Protein AF-A0A7D9JXB4-F1 (afdb_monomer)

Radius of gyration: 13.38 Å; Cα contacts (8 Å, |Δi|>4): 60; chains: 1; bounding box: 37×17×30 Å

Foldseek 3Di:
DVVPDDFPDPQKDWDDDDPDIDIDGDDDQPDADCVLVRVVSVQVVCVVVVHHDDLVPDDDDDDDPDPDDRPHDDHDGD

Nearest PDB structures (foldseek):
  3ic3-assembly3_B  TM=4.753E-01  e=7.642E+00  Rhodopseudomonas palustris
  3ic3-assembly3_C  TM=4.682E-01  e=9.413E+00  Rhodopseudomonas palustris

Sequence (78 aa):
MINDLELASSSTDHWKYVDDVTISESLKKNEVSVLQSDLNTIERWTVNNNMKLNGKKCKEMIVSFVRSENGIPRLLID

Structure (mmCIF, N/CA/C/O backbone):
data_AF-A0A7D9JXB4-F1
#
_entry.id   AF-A0A7D9JXB4-F1
#
loop_
_atom_site.group_PDB
_atom_site.id
_atom_site.type_symbol
_atom_site.label_atom_id
_atom_site.label_alt_id
_atom_site.label_comp_id
_atom_site.label_asym_id
_atom_site.label_entity_id
_atom_site.label_se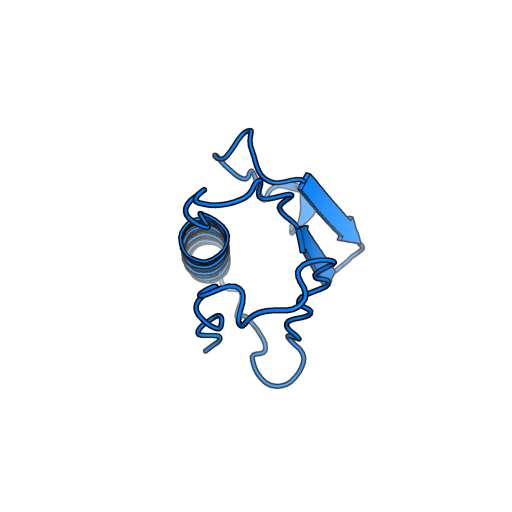q_id
_atom_site.pdbx_PDB_ins_code
_atom_site.Cartn_x
_atom_site.Cartn_y
_atom_site.Cartn_z
_atom_site.occupancy
_atom_site.B_iso_or_equiv
_atom_site.auth_seq_id
_atom_site.auth_comp_id
_atom_site.auth_asym_id
_atom_site.auth_atom_id
_atom_site.pdbx_PDB_model_num
ATOM 1 N N . MET A 1 1 ? 15.768 1.411 -7.915 1.00 71.75 1 MET A N 1
ATOM 2 C CA . MET A 1 1 ? 15.169 0.061 -7.725 1.00 71.75 1 MET A CA 1
ATOM 3 C C . MET A 1 1 ? 14.007 0.176 -6.748 1.00 71.75 1 MET A C 1
ATOM 5 O O . MET A 1 1 ? 13.955 1.179 -6.051 1.00 71.75 1 MET A O 1
ATOM 9 N N . ILE A 1 2 ? 13.093 -0.805 -6.650 1.00 80.75 2 ILE A N 1
ATOM 10 C CA . ILE A 1 2 ? 11.951 -0.733 -5.705 1.00 80.75 2 ILE A CA 1
ATOM 11 C C . ILE A 1 2 ? 12.389 -0.446 -4.260 1.00 80.75 2 ILE A C 1
ATOM 13 O O . ILE A 1 2 ? 11.658 0.164 -3.488 1.00 80.75 2 ILE A O 1
ATOM 17 N N . ASN A 1 3 ? 13.611 -0.856 -3.907 1.00 80.50 3 ASN A N 1
ATOM 18 C CA . ASN A 1 3 ? 14.208 -0.612 -2.600 1.00 80.50 3 ASN A CA 1
ATOM 19 C C . ASN A 1 3 ? 14.273 0.882 -2.247 1.00 80.50 3 ASN A C 1
ATOM 21 O O . ASN A 1 3 ? 14.102 1.205 -1.078 1.00 80.50 3 ASN A O 1
ATOM 25 N N . ASP A 1 4 ? 14.391 1.769 -3.240 1.00 84.94 4 ASP A N 1
ATOM 26 C CA . ASP A 1 4 ? 14.480 3.226 -3.062 1.00 84.94 4 ASP A CA 1
ATOM 27 C C . ASP A 1 4 ? 13.099 3.912 -2.937 1.00 84.94 4 ASP A C 1
ATOM 29 O O . ASP A 1 4 ? 13.013 5.137 -2.855 1.00 84.94 4 ASP A O 1
ATOM 33 N N . LEU A 1 5 ? 11.999 3.147 -2.974 1.00 85.25 5 LEU A N 1
ATOM 34 C CA . LEU A 1 5 ? 10.645 3.666 -2.773 1.00 85.25 5 LEU A CA 1
ATOM 35 C C . 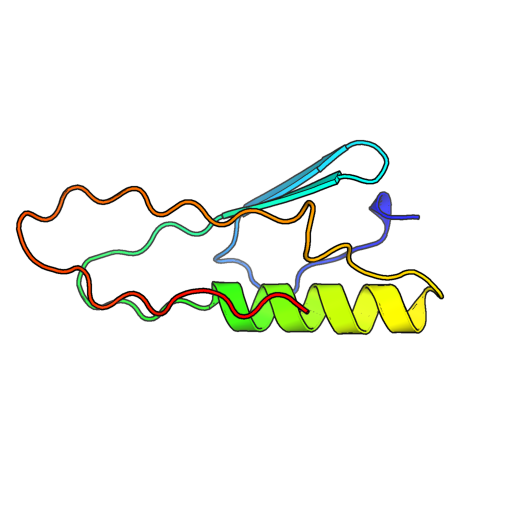LEU A 1 5 ? 10.430 4.020 -1.297 1.00 85.25 5 LEU A C 1
ATOM 37 O O . LEU A 1 5 ? 10.183 3.138 -0.483 1.00 85.25 5 LEU A O 1
ATOM 41 N N . GLU A 1 6 ? 10.470 5.295 -0.942 1.00 82.50 6 GLU A N 1
ATOM 42 C CA . GLU A 1 6 ? 10.124 5.750 0.408 1.00 82.50 6 GLU A CA 1
ATOM 43 C C . GLU A 1 6 ? 8.669 6.228 0.445 1.00 82.50 6 GLU A C 1
ATOM 45 O O . GLU A 1 6 ? 8.271 7.111 -0.321 1.00 82.50 6 GLU A O 1
ATOM 50 N N . LEU A 1 7 ? 7.864 5.635 1.328 1.00 78.00 7 LEU A N 1
ATOM 51 C CA . LEU A 1 7 ? 6.498 6.086 1.585 1.00 78.00 7 LEU A CA 1
ATOM 52 C C . LEU A 1 7 ? 6.516 7.149 2.681 1.00 78.00 7 LEU A C 1
ATOM 54 O O . LEU A 1 7 ? 7.101 6.957 3.741 1.00 78.00 7 LEU A O 1
ATOM 58 N N . ALA A 1 8 ? 5.862 8.280 2.419 1.00 64.94 8 ALA A N 1
ATOM 59 C CA . ALA A 1 8 ? 5.849 9.417 3.338 1.00 64.94 8 ALA A CA 1
ATOM 60 C C . ALA A 1 8 ? 4.944 9.203 4.567 1.00 64.94 8 ALA A C 1
ATOM 62 O O . ALA A 1 8 ? 5.061 9.933 5.551 1.00 64.94 8 ALA A O 1
ATOM 63 N N . SER A 1 9 ? 4.018 8.245 4.501 1.00 70.44 9 SER A N 1
ATOM 64 C CA . SER A 1 9 ? 2.999 8.033 5.524 1.00 70.44 9 SER A CA 1
ATOM 65 C C . SER A 1 9 ? 3.509 7.132 6.646 1.00 70.44 9 SER A C 1
ATOM 67 O O . SER A 1 9 ? 3.850 5.974 6.423 1.00 70.44 9 SER A O 1
ATOM 69 N N . SER A 1 10 ? 3.532 7.653 7.876 1.00 70.69 10 SER A N 1
ATOM 70 C CA . SER A 1 10 ? 3.889 6.887 9.078 1.00 70.69 10 SER A CA 1
ATOM 71 C C . SER A 1 10 ? 2.779 5.948 9.559 1.00 70.69 10 SER A C 1
ATOM 73 O O . SER A 1 10 ? 3.009 5.152 10.466 1.00 70.69 10 SER A O 1
ATOM 75 N N . SER A 1 11 ? 1.576 6.051 8.987 1.00 79.06 11 SER A N 1
ATOM 76 C CA . SER A 1 11 ? 0.410 5.235 9.347 1.00 79.06 11 SER A CA 1
ATOM 77 C C . SER A 1 11 ? 0.217 4.007 8.454 1.00 79.06 11 SER A C 1
ATOM 79 O O . SER A 1 11 ? -0.736 3.256 8.663 1.00 79.06 11 SER A O 1
ATOM 81 N N . THR A 1 12 ? 1.102 3.806 7.478 1.00 88.31 12 THR A N 1
ATOM 82 C CA . THR A 1 12 ? 1.014 2.727 6.494 1.00 88.31 12 THR A CA 1
ATOM 83 C C . THR A 1 12 ? 2.247 1.844 6.595 1.00 88.31 12 THR A C 1
ATOM 85 O O . THR A 1 12 ? 3.378 2.295 6.407 1.00 88.31 12 THR A O 1
ATOM 88 N N . ASP A 1 13 ? 2.023 0.564 6.860 1.00 91.31 13 ASP A N 1
ATOM 89 C CA . ASP A 1 13 ? 3.068 -0.446 6.800 1.00 91.31 13 ASP A CA 1
ATOM 90 C C . ASP A 1 13 ? 3.313 -0.847 5.345 1.00 91.31 13 ASP A C 1
ATOM 92 O O . ASP A 1 13 ? 2.391 -0.875 4.522 1.00 91.31 13 ASP A O 1
ATOM 96 N N . HIS A 1 14 ? 4.560 -1.175 5.016 1.00 92.06 14 HIS A N 1
ATOM 97 C CA . HIS A 1 14 ? 4.909 -1.621 3.677 1.00 92.06 14 HIS A CA 1
ATOM 98 C C . HIS A 1 14 ? 5.987 -2.700 3.677 1.00 92.06 14 HIS A C 1
ATOM 100 O O . HIS A 1 14 ? 6.896 -2.719 4.506 1.00 92.06 14 HIS A O 1
ATOM 106 N N . TRP A 1 15 ? 5.904 -3.579 2.684 1.00 92.25 15 TRP A N 1
ATOM 107 C CA . TRP A 1 15 ? 6.857 -4.653 2.442 1.00 92.25 15 TRP A CA 1
ATOM 108 C C . TRP A 1 15 ? 7.232 -4.664 0.968 1.00 92.25 15 TRP A C 1
ATOM 110 O O . TRP A 1 15 ? 6.373 -4.516 0.099 1.00 92.25 15 TRP A O 1
ATOM 120 N N . LYS A 1 16 ? 8.521 -4.850 0.692 1.00 90.88 16 LYS A N 1
ATOM 121 C CA . LYS A 1 16 ? 9.088 -4.865 -0.658 1.00 90.88 16 LYS A CA 1
ATOM 122 C C . LYS A 1 16 ? 9.745 -6.217 -0.904 1.00 90.88 16 LYS A C 1
ATOM 124 O O . LYS A 1 16 ? 10.476 -6.710 -0.043 1.00 90.88 16 LYS A O 1
ATOM 129 N N . TYR A 1 17 ? 9.524 -6.797 -2.077 1.00 90.81 17 TYR A N 1
ATOM 130 C CA . TYR A 1 17 ? 10.218 -7.998 -2.521 1.00 90.81 17 TYR A CA 1
ATOM 131 C C . TYR A 1 17 ? 10.400 -7.985 -4.041 1.00 90.81 17 TYR A C 1
ATOM 133 O O . TYR A 1 17 ? 9.447 -8.173 -4.787 1.00 90.81 17 TYR A O 1
ATOM 141 N N . VAL A 1 18 ? 11.643 -7.807 -4.499 1.00 89.50 18 VAL A N 1
ATOM 142 C CA . VAL A 1 18 ? 12.009 -7.741 -5.927 1.00 89.50 18 VAL A CA 1
ATOM 143 C C . VAL A 1 18 ? 11.237 -6.646 -6.675 1.00 89.50 18 VAL A C 1
ATOM 145 O O . VAL A 1 18 ? 11.664 -5.502 -6.614 1.00 89.50 18 VAL A O 1
ATOM 148 N N . ASP A 1 19 ? 10.127 -6.969 -7.339 1.00 89.00 19 ASP A N 1
ATOM 149 C CA . ASP A 1 19 ? 9.273 -6.011 -8.057 1.00 89.00 19 ASP A CA 1
ATOM 150 C C . ASP A 1 19 ? 7.910 -5.815 -7.369 1.00 89.00 19 ASP A C 1
ATOM 152 O O . ASP A 1 19 ? 7.143 -4.927 -7.742 1.00 89.00 19 ASP A O 1
ATOM 156 N N . ASP A 1 20 ? 7.604 -6.632 -6.358 1.00 90.81 20 ASP A N 1
ATOM 157 C CA . ASP A 1 20 ? 6.340 -6.600 -5.638 1.00 90.81 20 ASP A CA 1
ATOM 158 C C . ASP A 1 20 ? 6.437 -5.684 -4.412 1.00 90.81 20 ASP A C 1
ATOM 160 O O . ASP A 1 20 ? 7.390 -5.734 -3.627 1.00 90.81 20 ASP A O 1
ATOM 164 N N . VAL A 1 21 ? 5.402 -4.865 -4.219 1.00 91.69 21 VAL A N 1
ATOM 165 C CA . VAL A 1 21 ? 5.214 -4.038 -3.024 1.00 91.69 21 VAL A CA 1
ATOM 166 C C . VAL A 1 21 ? 3.829 -4.300 -2.466 1.00 91.69 21 VAL A C 1
ATOM 168 O O . VAL A 1 21 ? 2.837 -4.260 -3.191 1.00 91.69 21 VAL A O 1
ATOM 171 N N . THR A 1 22 ? 3.768 -4.555 -1.165 1.00 93.31 22 THR A N 1
ATOM 172 C CA . THR A 1 22 ? 2.518 -4.623 -0.408 1.00 93.31 22 THR A CA 1
ATOM 173 C C . THR A 1 22 ? 2.477 -3.443 0.546 1.00 93.31 22 THR A C 1
ATOM 175 O O . THR A 1 22 ? 3.447 -3.215 1.265 1.00 93.31 22 THR A O 1
ATOM 178 N N . ILE A 1 23 ? 1.364 -2.714 0.555 1.00 93.75 23 ILE A N 1
ATOM 179 C CA . ILE A 1 23 ? 1.072 -1.663 1.531 1.00 93.75 23 ILE A CA 1
ATOM 180 C C . ILE A 1 23 ? -0.172 -2.047 2.323 1.00 93.75 23 ILE A C 1
ATOM 182 O O . ILE A 1 23 ? -1.096 -2.651 1.773 1.00 93.75 23 ILE A O 1
ATOM 186 N N . SER A 1 24 ? -0.205 -1.707 3.606 1.00 93.62 24 SER A N 1
ATOM 187 C CA . SER A 1 24 ? -1.379 -1.921 4.446 1.00 93.62 24 SER A CA 1
ATOM 188 C C . SER A 1 24 ? -1.531 -0.823 5.481 1.00 93.62 24 SER A C 1
ATOM 190 O O . SER A 1 24 ? -0.545 -0.319 6.008 1.00 93.62 24 SER A O 1
ATOM 192 N N . GLU A 1 25 ? -2.770 -0.536 5.843 1.00 92.44 25 GLU A N 1
ATOM 193 C CA . GLU A 1 25 ? -3.105 0.339 6.961 1.00 92.44 25 GLU A CA 1
ATOM 194 C C . GLU A 1 25 ? -4.046 -0.393 7.926 1.00 92.44 25 GLU A C 1
ATOM 196 O O . GLU A 1 25 ? -4.806 -1.284 7.533 1.00 92.44 25 GLU A O 1
ATOM 201 N N . SER A 1 26 ? -4.005 -0.006 9.199 1.00 90.88 26 SER A N 1
ATOM 202 C CA . SER A 1 26 ? -4.957 -0.461 10.214 1.00 90.88 26 SER A CA 1
ATOM 203 C C . SER A 1 26 ? -5.815 0.711 10.662 1.00 90.88 26 SER A C 1
ATOM 205 O O . SER A 1 26 ? -5.337 1.593 11.367 1.00 90.88 26 SER A O 1
ATOM 207 N N . LEU A 1 27 ? -7.089 0.699 10.273 1.00 88.81 27 LEU A N 1
ATOM 208 C CA . LEU A 1 27 ? -8.037 1.761 10.604 1.00 88.81 27 LEU A CA 1
ATOM 209 C C . LEU A 1 27 ? -8.887 1.390 11.820 1.00 88.81 27 LEU A C 1
ATOM 211 O 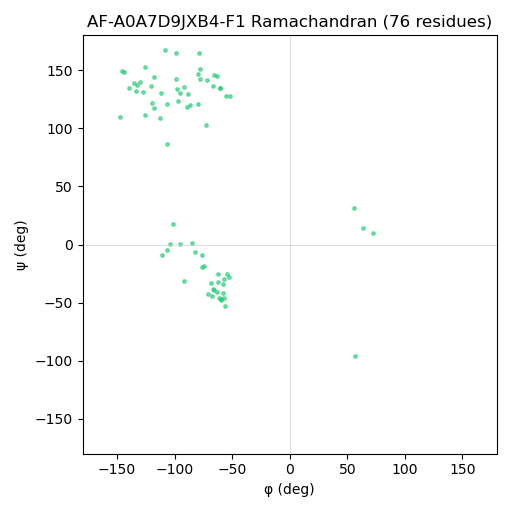O . LEU A 1 27 ? -9.467 0.300 11.900 1.00 88.81 27 LEU A O 1
ATOM 215 N N . LYS A 1 28 ? -9.030 2.330 12.753 1.00 87.50 28 LYS A N 1
ATOM 216 C CA . LYS A 1 28 ? -10.064 2.280 13.790 1.00 87.50 28 LYS A CA 1
ATOM 217 C C . LYS A 1 28 ? -11.404 2.730 13.215 1.00 87.50 28 LYS A C 1
ATOM 219 O O . LYS A 1 28 ? -11.503 3.347 12.157 1.00 87.50 28 LYS A O 1
ATOM 224 N N . LYS A 1 29 ? -12.478 2.433 13.948 1.00 81.19 29 LYS A N 1
ATOM 225 C CA . LYS A 1 29 ? -13.826 2.872 13.577 1.00 81.19 29 LYS A CA 1
ATOM 226 C C . LYS A 1 29 ? -13.852 4.399 13.404 1.00 81.19 29 LYS A C 1
ATOM 228 O O . LYS A 1 29 ? -13.500 5.115 14.336 1.00 81.19 29 LYS A O 1
ATOM 233 N N . ASN A 1 30 ? -14.356 4.854 12.255 1.00 80.81 30 ASN A N 1
ATOM 234 C CA . ASN A 1 30 ? -14.459 6.259 11.833 1.00 80.81 30 ASN A CA 1
ATOM 235 C C . ASN A 1 30 ? -13.132 6.944 11.449 1.00 80.81 30 ASN A C 1
ATOM 237 O O . ASN A 1 30 ? -13.133 8.160 11.260 1.00 80.81 30 ASN A O 1
ATOM 241 N N . GLU A 1 31 ? -12.021 6.215 11.326 1.00 86.56 31 GLU A N 1
ATOM 242 C CA . GLU A 1 31 ? -10.809 6.767 10.711 1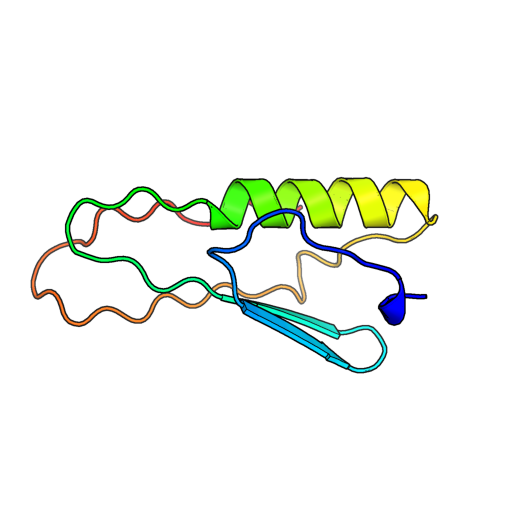.00 86.56 31 GLU A CA 1
ATOM 243 C C . GLU A 1 31 ? -10.926 6.775 9.183 1.00 86.56 31 GLU A C 1
ATOM 245 O O . GLU A 1 31 ? -11.639 5.965 8.586 1.00 86.56 31 GLU A O 1
ATOM 250 N N . VAL A 1 32 ? -10.238 7.72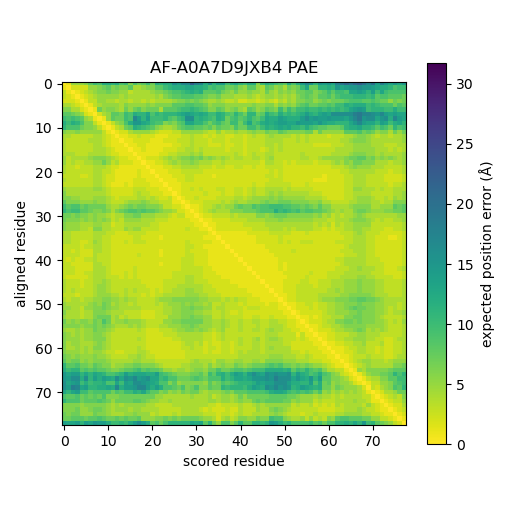9 8.556 1.00 87.19 32 VAL A N 1
ATOM 251 C CA . VAL A 1 32 ? -10.208 7.886 7.101 1.00 87.19 32 VAL A CA 1
ATOM 252 C C . VAL A 1 32 ? -8.971 7.182 6.561 1.00 87.19 32 VAL A C 1
ATOM 254 O O . VAL A 1 32 ? -7.869 7.406 7.055 1.00 87.19 32 VAL A O 1
ATOM 257 N N . SER A 1 33 ? -9.173 6.357 5.536 1.00 89.50 33 SER A N 1
ATOM 258 C CA . SER A 1 33 ? -8.098 5.692 4.801 1.00 89.50 33 SER A CA 1
ATOM 259 C C . SER A 1 33 ? -7.153 6.704 4.154 1.00 89.50 33 SER A C 1
ATOM 261 O O . SER A 1 33 ? -7.601 7.647 3.494 1.00 89.50 33 SER A O 1
ATOM 263 N N . VAL A 1 34 ? -5.848 6.476 4.291 1.00 90.62 34 VAL A N 1
ATOM 264 C CA . VAL A 1 34 ? -4.803 7.211 3.555 1.00 90.62 34 VAL A CA 1
ATOM 265 C C . VAL A 1 34 ? -4.162 6.359 2.458 1.00 90.62 34 VAL A C 1
ATOM 267 O O . VAL A 1 34 ? -3.397 6.878 1.644 1.00 90.62 34 VAL A O 1
ATOM 270 N N . LEU A 1 35 ? -4.534 5.079 2.369 1.00 91.69 35 LEU A N 1
ATOM 271 C CA . LEU A 1 35 ? -3.944 4.092 1.464 1.00 91.69 35 LEU A CA 1
ATOM 272 C C . LEU A 1 35 ? -4.024 4.491 -0.015 1.00 91.69 35 LEU A C 1
ATOM 274 O O . LEU A 1 35 ? -3.094 4.225 -0.772 1.00 91.69 35 LEU A O 1
ATOM 278 N N . GLN A 1 36 ? -5.085 5.190 -0.434 1.00 92.44 36 GLN A N 1
ATOM 279 C CA . GLN A 1 36 ? -5.171 5.720 -1.801 1.00 92.44 36 GLN A CA 1
ATOM 280 C C . GLN A 1 36 ? -4.123 6.810 -2.064 1.00 92.44 36 GLN A C 1
ATOM 282 O O . GLN A 1 36 ? -3.560 6.879 -3.155 1.00 92.44 36 GLN A O 1
ATOM 287 N N . SER A 1 37 ? -3.847 7.674 -1.084 1.00 91.69 37 SER A N 1
ATOM 288 C CA . SER A 1 37 ? -2.812 8.706 -1.215 1.00 91.69 37 SER A CA 1
ATOM 289 C C . SER A 1 37 ? -1.422 8.079 -1.329 1.00 91.69 37 SER A C 1
ATOM 291 O O . SER A 1 37 ? -0.599 8.532 -2.131 1.00 91.69 37 SER A O 1
ATOM 293 N N . ASP A 1 38 ? -1.179 7.009 -0.572 1.00 91.75 38 ASP A N 1
ATOM 294 C CA . ASP A 1 38 ? 0.064 6.248 -0.655 1.00 91.75 38 ASP A CA 1
ATOM 295 C C . ASP A 1 38 ? 0.185 5.528 -1.998 1.00 91.75 38 ASP A C 1
ATOM 297 O O . ASP A 1 38 ? 1.215 5.656 -2.655 1.00 91.75 38 ASP A O 1
ATOM 301 N N . LEU A 1 39 ? -0.883 4.886 -2.482 1.00 92.44 39 LEU A N 1
ATOM 302 C CA . LEU A 1 39 ? -0.913 4.270 -3.810 1.00 92.44 39 LEU A CA 1
ATOM 303 C C . LEU A 1 39 ? -0.597 5.286 -4.919 1.00 92.44 39 LEU A C 1
ATOM 305 O O . LEU A 1 39 ? 0.259 5.025 -5.763 1.00 92.44 39 LEU A O 1
ATOM 309 N N . ASN A 1 40 ? -1.204 6.474 -4.873 1.00 92.44 40 ASN A N 1
ATOM 310 C CA . ASN A 1 40 ? -0.925 7.554 -5.826 1.00 92.44 40 ASN A CA 1
ATOM 311 C C . ASN A 1 40 ? 0.537 8.035 -5.741 1.00 92.44 40 ASN A C 1
ATOM 313 O O . ASN A 1 40 ? 1.120 8.478 -6.731 1.00 92.44 40 ASN A O 1
ATOM 317 N N . THR A 1 41 ? 1.142 7.986 -4.552 1.00 91.81 41 THR A N 1
ATOM 318 C CA . THR A 1 41 ? 2.555 8.340 -4.354 1.00 91.81 41 THR A CA 1
ATOM 319 C C . THR A 1 41 ? 3.470 7.285 -4.968 1.00 91.81 41 THR A C 1
ATOM 321 O O . THR A 1 41 ? 4.418 7.647 -5.668 1.00 91.81 41 THR A O 1
ATOM 324 N N . ILE A 1 42 ? 3.150 5.999 -4.785 1.00 91.69 42 ILE A N 1
ATOM 325 C CA . ILE A 1 42 ? 3.847 4.888 -5.447 1.00 91.69 42 ILE A CA 1
ATOM 326 C C . ILE A 1 42 ? 3.735 5.036 -6.958 1.00 91.69 42 ILE A C 1
ATOM 328 O O . ILE A 1 42 ? 4.749 4.969 -7.644 1.00 91.69 42 ILE A O 1
ATOM 332 N N . GLU A 1 43 ? 2.540 5.294 -7.485 1.00 92.12 43 GLU A N 1
ATOM 333 C CA . GLU A 1 43 ? 2.329 5.473 -8.919 1.00 92.12 43 GLU A CA 1
ATOM 334 C C . GLU A 1 43 ? 3.229 6.582 -9.484 1.00 92.12 43 GLU A C 1
ATOM 336 O O . GLU A 1 43 ? 4.021 6.332 -10.396 1.00 92.12 43 GLU A O 1
ATOM 341 N N . ARG A 1 44 ? 3.207 7.782 -8.890 1.00 91.75 44 ARG A N 1
ATOM 342 C CA . ARG A 1 44 ? 4.087 8.886 -9.316 1.00 91.75 44 ARG A CA 1
ATOM 343 C C . ARG A 1 44 ? 5.562 8.514 -9.228 1.00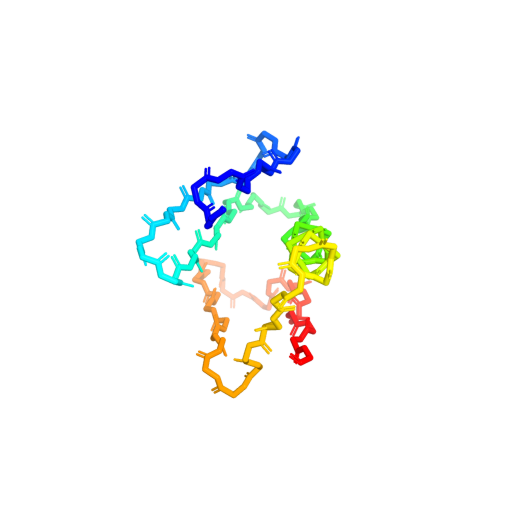 91.75 44 ARG A C 1
ATOM 345 O O . ARG A 1 44 ? 6.332 8.845 -10.127 1.00 91.75 44 ARG A O 1
ATOM 352 N N . TRP A 1 45 ? 5.965 7.827 -8.161 1.00 91.62 45 TRP A N 1
ATOM 353 C CA . TRP A 1 45 ? 7.339 7.366 -8.010 1.00 91.62 45 TRP A CA 1
ATOM 354 C C . TRP A 1 45 ? 7.712 6.356 -9.101 1.00 91.62 45 TRP A C 1
ATOM 356 O O . TRP A 1 45 ? 8.796 6.468 -9.672 1.00 91.62 45 TRP A O 1
ATOM 366 N N . THR A 1 46 ? 6.818 5.429 -9.463 1.00 91.19 46 THR A N 1
ATOM 367 C CA . THR A 1 46 ? 7.073 4.487 -10.561 1.00 91.19 46 THR A CA 1
ATOM 368 C C . THR A 1 46 ? 7.265 5.222 -11.880 1.00 91.19 46 THR A C 1
ATOM 370 O O . THR A 1 46 ? 8.268 4.980 -12.545 1.00 91.19 46 THR A O 1
ATOM 373 N N . VAL A 1 47 ? 6.407 6.196 -12.199 1.00 91.69 47 VAL A N 1
ATOM 374 C CA . VAL A 1 47 ? 6.529 7.015 -13.416 1.00 91.69 47 VAL A CA 1
ATOM 375 C C . VAL A 1 47 ? 7.863 7.763 -13.444 1.00 91.69 47 VAL A C 1
ATOM 377 O O . VAL A 1 47 ? 8.579 7.699 -14.442 1.00 91.69 47 VAL A O 1
ATOM 380 N N . ASN A 1 48 ? 8.250 8.401 -12.335 1.00 92.75 48 ASN A N 1
ATOM 381 C CA . ASN A 1 48 ? 9.524 9.121 -12.223 1.00 92.75 48 ASN A CA 1
ATOM 382 C C . ASN A 1 48 ? 10.751 8.210 -12.379 1.00 92.75 48 ASN A C 1
ATOM 384 O O . ASN A 1 48 ? 11.819 8.677 -12.767 1.00 92.75 48 ASN A O 1
ATOM 388 N N . ASN A 1 49 ? 10.605 6.917 -12.084 1.00 91.50 49 ASN A N 1
ATOM 389 C CA . ASN A 1 49 ? 11.65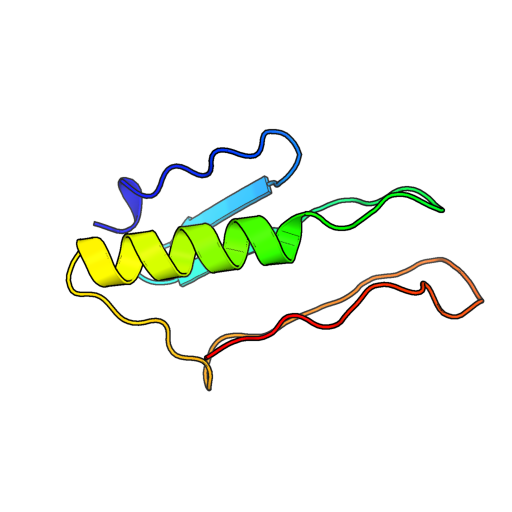6 5.915 -12.230 1.00 91.50 49 ASN A CA 1
ATOM 390 C C . ASN A 1 49 ? 11.497 5.061 -13.504 1.00 91.50 49 ASN A C 1
ATOM 392 O O . ASN A 1 49 ? 12.101 3.993 -13.599 1.00 91.50 49 ASN A O 1
ATOM 396 N N . ASN A 1 50 ? 10.706 5.513 -14.488 1.00 91.81 50 ASN A N 1
ATOM 397 C CA . ASN A 1 50 ? 10.438 4.807 -15.750 1.00 91.81 50 ASN A CA 1
ATOM 398 C C . ASN A 1 50 ? 9.873 3.384 -15.565 1.00 91.81 50 ASN A C 1
ATOM 400 O O . ASN A 1 50 ? 10.116 2.487 -16.373 1.00 91.81 50 ASN A O 1
ATOM 404 N N . MET A 1 51 ? 9.114 3.179 -14.494 1.00 90.25 51 MET A N 1
ATOM 405 C CA . MET A 1 51 ? 8.360 1.967 -14.197 1.00 90.25 51 MET A CA 1
ATOM 406 C C . MET A 1 51 ? 6.861 2.222 -14.363 1.00 90.25 51 MET A C 1
ATOM 408 O O . MET A 1 51 ? 6.407 3.360 -14.473 1.00 90.25 51 MET A O 1
ATOM 412 N N . LYS A 1 52 ? 6.077 1.142 -14.381 1.00 90.19 52 LYS A N 1
ATOM 413 C CA . LYS A 1 52 ? 4.620 1.215 -14.471 1.00 90.19 52 LYS A CA 1
ATOM 414 C C . LYS A 1 52 ? 3.982 0.176 -13.558 1.00 90.19 52 LYS A C 1
ATOM 416 O O . LYS A 1 52 ? 4.376 -0.991 -13.590 1.00 90.1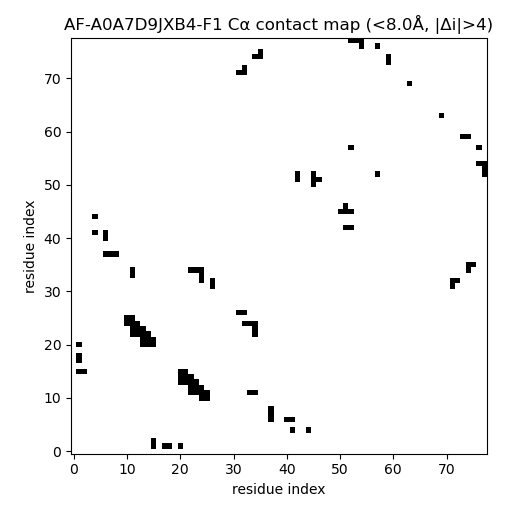9 52 LYS A O 1
ATOM 421 N N . LEU A 1 53 ? 2.967 0.589 -12.804 1.00 90.31 53 LEU A N 1
ATOM 422 C CA . LEU A 1 53 ? 2.107 -0.340 -12.081 1.00 90.31 53 LEU A CA 1
ATOM 423 C C . LEU A 1 53 ? 1.344 -1.246 -13.055 1.00 90.31 53 LEU A C 1
ATOM 425 O O . LEU A 1 53 ? 0.980 -0.868 -14.170 1.00 90.31 53 LEU A O 1
ATOM 429 N N . ASN A 1 54 ? 1.128 -2.489 -12.638 1.00 90.94 54 ASN A N 1
ATOM 430 C CA . ASN A 1 54 ? 0.343 -3.443 -13.402 1.00 90.94 54 ASN A CA 1
ATOM 431 C C . ASN A 1 54 ? -1.011 -3.631 -12.722 1.00 90.94 54 ASN A C 1
ATOM 433 O O . ASN A 1 54 ? -1.179 -4.582 -11.954 1.00 90.94 54 ASN A O 1
ATOM 437 N N . GLY A 1 55 ? -1.987 -2.778 -13.044 1.00 88.81 55 GLY A N 1
ATOM 438 C CA . GLY A 1 55 ? -3.317 -2.831 -12.437 1.00 88.81 55 GLY A CA 1
ATOM 439 C C . GLY A 1 55 ? -4.025 -4.188 -12.543 1.00 88.81 55 GLY A C 1
ATOM 440 O O . GLY A 1 55 ? -4.797 -4.562 -11.665 1.00 88.81 55 GLY A O 1
ATOM 441 N N . LYS A 1 56 ? -3.697 -5.023 -13.545 1.00 90.38 56 LYS A N 1
ATOM 442 C CA . LYS A 1 56 ? -4.239 -6.396 -13.639 1.00 90.38 56 LYS A CA 1
ATOM 443 C C . LYS A 1 56 ? -3.718 -7.316 -12.530 1.00 90.38 56 LYS A C 1
ATOM 445 O O . LYS A 1 56 ? -4.433 -8.235 -12.109 1.00 90.38 56 LYS A O 1
ATOM 450 N N . LYS A 1 57 ? -2.471 -7.105 -12.100 1.00 90.62 57 LYS A N 1
ATOM 451 C CA . LYS A 1 57 ? -1.796 -7.888 -11.056 1.00 90.62 57 LYS A CA 1
ATOM 452 C C . LYS A 1 57 ? -1.978 -7.298 -9.663 1.00 90.62 57 LYS A C 1
ATOM 454 O O . LYS A 1 57 ? -2.056 -8.075 -8.720 1.00 90.62 57 LYS A O 1
ATOM 459 N N . CYS A 1 58 ? -2.092 -5.981 -9.534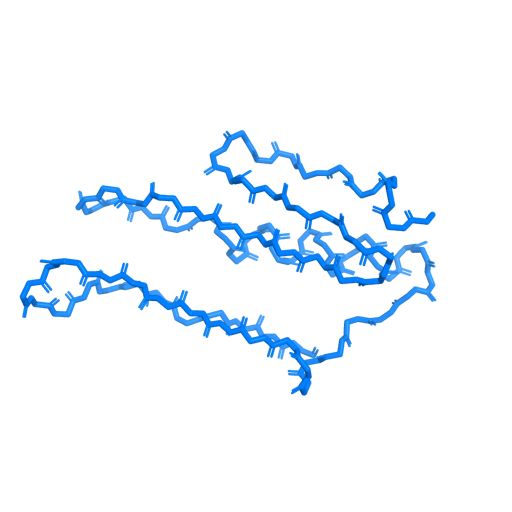 1.00 92.69 58 CYS A N 1
ATOM 460 C CA . CYS A 1 58 ? -2.394 -5.330 -8.266 1.00 92.69 58 CYS A CA 1
ATOM 461 C C . CYS A 1 58 ? -3.756 -5.807 -7.730 1.00 92.69 58 CYS A C 1
ATOM 463 O O . CYS A 1 58 ? -4.732 -5.935 -8.477 1.00 92.69 58 CYS A O 1
ATOM 465 N N . LYS A 1 59 ? -3.806 -6.134 -6.436 1.00 91.44 59 LYS A N 1
ATOM 466 C CA . LYS A 1 59 ? -5.010 -6.613 -5.747 1.00 91.44 59 LYS A CA 1
ATOM 467 C C . LYS A 1 59 ? -5.224 -5.810 -4.478 1.00 91.44 59 LYS A C 1
ATOM 469 O O . LYS A 1 59 ? -4.277 -5.537 -3.752 1.00 91.44 59 LYS A O 1
ATOM 474 N N . GLU A 1 60 ? -6.482 -5.491 -4.216 1.00 93.44 60 GLU A N 1
ATOM 475 C CA . GLU A 1 60 ? -6.929 -4.929 -2.950 1.00 93.44 60 GLU A CA 1
ATOM 476 C C . GLU A 1 60 ? -7.515 -6.042 -2.075 1.00 93.44 60 GLU A C 1
ATOM 478 O O . GLU A 1 60 ? -8.216 -6.936 -2.562 1.00 93.44 60 GLU A O 1
ATOM 483 N N . MET A 1 61 ? -7.262 -5.960 -0.770 1.00 92.81 61 MET A N 1
ATOM 484 C CA . MET A 1 61 ? -7.924 -6.775 0.238 1.00 92.81 61 MET A CA 1
ATOM 485 C C . MET A 1 61 ? -8.363 -5.889 1.403 1.00 92.81 61 MET A C 1
ATOM 487 O O . MET A 1 61 ? -7.569 -5.116 1.926 1.00 92.81 61 MET A O 1
ATOM 491 N N . ILE A 1 62 ? -9.619 -6.035 1.832 1.00 90.94 62 ILE A N 1
ATOM 492 C CA . ILE A 1 62 ? -10.157 -5.357 3.015 1.00 90.94 62 ILE A CA 1
ATOM 493 C C . ILE A 1 62 ? -10.574 -6.429 4.015 1.00 90.94 62 ILE A C 1
ATOM 495 O O . ILE A 1 62 ? -11.473 -7.225 3.740 1.00 90.94 62 ILE A O 1
ATOM 499 N N . VAL A 1 63 ? -9.932 -6.438 5.182 1.00 90.31 63 VAL A N 1
ATOM 500 C CA . VAL A 1 63 ? -10.297 -7.307 6.305 1.00 90.31 63 VAL A CA 1
ATOM 501 C C . VAL A 1 63 ? -10.960 -6.444 7.366 1.00 90.31 63 VAL A C 1
ATOM 503 O O . VAL A 1 63 ? -10.372 -5.485 7.856 1.00 90.31 63 VAL A O 1
ATOM 506 N N . SER A 1 64 ? -12.208 -6.760 7.709 1.00 87.62 64 SER A N 1
ATOM 507 C CA . SER A 1 64 ? -12.985 -5.971 8.659 1.00 87.62 64 SER A CA 1
ATOM 508 C C . SER A 1 64 ? -13.715 -6.856 9.657 1.00 87.62 64 SER A C 1
ATOM 510 O O . SER A 1 64 ? -14.271 -7.889 9.295 1.00 87.62 64 SER A O 1
ATOM 512 N N . PHE A 1 65 ? -13.724 -6.425 10.917 1.00 86.44 65 PHE A N 1
ATOM 513 C CA . PHE A 1 65 ? -14.406 -7.109 12.018 1.00 86.44 65 PHE A CA 1
ATOM 514 C C . PHE A 1 65 ? -15.717 -6.422 12.424 1.00 86.44 65 PHE A C 1
ATOM 516 O O . PHE A 1 65 ? -16.395 -6.872 13.350 1.00 86.44 65 PHE A O 1
ATOM 523 N N . VAL A 1 66 ? -16.091 -5.321 11.759 1.00 83.62 66 VAL A N 1
ATOM 524 C CA . VAL A 1 66 ? -17.391 -4.687 11.990 1.00 83.62 66 VAL A CA 1
ATOM 525 C C . VAL A 1 66 ? -18.494 -5.467 11.275 1.00 83.62 66 VAL A C 1
ATOM 527 O O . VAL A 1 66 ? -18.304 -5.985 10.181 1.00 83.62 66 VAL A O 1
ATOM 530 N N . ARG A 1 67 ? -19.667 -5.560 11.909 1.00 80.38 67 ARG A N 1
ATOM 531 C CA . ARG A 1 67 ? -20.841 -6.239 11.331 1.00 80.38 67 ARG A CA 1
ATOM 532 C C . ARG A 1 67 ? -21.553 -5.426 10.245 1.00 80.38 67 ARG A C 1
ATOM 534 O O . ARG A 1 67 ? -22.340 -5.994 9.498 1.00 80.38 67 ARG A O 1
ATOM 541 N N . SER A 1 68 ? -21.334 -4.115 10.208 1.00 78.94 68 SER A N 1
ATOM 542 C CA . SER A 1 68 ? -21.924 -3.196 9.233 1.00 78.94 68 SER A CA 1
ATOM 543 C C . SER A 1 68 ? -20.941 -2.891 8.108 1.00 78.94 68 SER A C 1
ATOM 545 O O . SER A 1 68 ? -19.740 -3.104 8.262 1.00 78.94 68 SER A O 1
ATOM 547 N N . GLU A 1 69 ? -21.442 -2.329 7.010 1.00 77.06 69 GLU A N 1
ATOM 548 C CA . GLU A 1 69 ? -20.591 -1.770 5.961 1.00 77.06 69 GLU A CA 1
ATOM 549 C C . GLU A 1 69 ? -19.585 -0.785 6.579 1.00 77.06 69 GLU A C 1
ATOM 551 O O . GLU A 1 69 ? -19.944 0.069 7.395 1.00 77.06 69 GLU A O 1
ATOM 556 N N . ASN A 1 70 ? -18.305 -0.980 6.267 1.00 76.06 70 ASN A N 1
ATOM 557 C CA . ASN A 1 70 ? -17.199 -0.261 6.898 1.00 76.06 70 ASN A CA 1
ATOM 558 C C . ASN A 1 70 ? -16.953 1.122 6.274 1.00 76.06 70 ASN A C 1
ATOM 560 O O . ASN A 1 70 ? -16.152 1.881 6.811 1.00 76.06 70 ASN A O 1
ATOM 564 N N . GLY A 1 71 ? -17.647 1.456 5.179 1.00 79.81 71 GLY A N 1
ATOM 565 C CA . GLY A 1 71 ? -17.545 2.752 4.504 1.00 79.81 71 GLY A CA 1
ATOM 566 C C . GLY A 1 71 ? -16.161 3.042 3.917 1.00 79.81 71 GLY A C 1
ATOM 567 O O . GLY A 1 71 ? -15.878 4.191 3.590 1.00 79.81 71 GLY A O 1
ATOM 568 N N . ILE A 1 72 ? -15.296 2.027 3.806 1.00 83.62 72 ILE A N 1
ATOM 569 C CA . ILE A 1 72 ? -13.938 2.181 3.281 1.00 83.62 72 ILE A CA 1
ATOM 570 C C . ILE A 1 72 ? -14.025 2.214 1.747 1.00 83.62 72 ILE A C 1
ATOM 572 O O . ILE A 1 72 ? -14.541 1.257 1.158 1.00 83.62 72 ILE A O 1
ATOM 576 N N . PRO A 1 73 ? -13.562 3.292 1.086 1.00 84.94 73 PRO A N 1
ATOM 577 C CA . PRO A 1 73 ? -13.581 3.374 -0.367 1.00 84.94 73 PRO A CA 1
ATOM 578 C C . PRO A 1 73 ? -12.640 2.333 -0.978 1.00 84.94 73 PRO A C 1
ATOM 580 O O . PRO A 1 73 ? -11.583 2.035 -0.427 1.00 84.94 73 PRO A O 1
ATOM 583 N N . ARG A 1 74 ? -13.032 1.799 -2.138 1.00 89.62 74 ARG A N 1
ATOM 584 C CA . ARG A 1 74 ? -12.189 0.899 -2.929 1.00 89.62 74 ARG A CA 1
ATOM 585 C C . ARG A 1 74 ? -11.043 1.673 -3.568 1.00 89.62 74 ARG A C 1
ATOM 587 O O . ARG A 1 74 ? -11.256 2.786 -4.051 1.00 89.62 74 ARG A O 1
ATOM 594 N N . LEU A 1 75 ? -9.871 1.056 -3.618 1.00 90.25 75 LEU A N 1
ATOM 595 C CA . LEU A 1 75 ? -8.704 1.611 -4.280 1.00 90.25 75 LEU A CA 1
ATOM 596 C C . LEU A 1 75 ? -8.909 1.686 -5.797 1.00 90.25 75 LEU A C 1
ATOM 598 O O . LEU A 1 75 ? -9.367 0.735 -6.436 1.00 90.25 75 LEU A O 1
ATOM 602 N N . LEU A 1 76 ? -8.512 2.817 -6.368 1.00 90.81 76 LEU A N 1
ATOM 603 C CA . LEU A 1 76 ? -8.374 3.017 -7.805 1.00 90.81 76 LEU A CA 1
ATOM 604 C C . LEU A 1 76 ? -6.956 2.620 -8.209 1.00 90.81 76 LEU A C 1
ATOM 606 O O . LEU A 1 76 ? -5.987 3.190 -7.705 1.00 90.81 76 LEU A O 1
ATOM 610 N N . ILE A 1 77 ? -6.860 1.616 -9.077 1.00 83.75 77 ILE A N 1
ATOM 611 C CA . ILE A 1 77 ? -5.609 1.016 -9.535 1.00 83.75 77 ILE A CA 1
ATOM 612 C C . ILE A 1 77 ? -5.600 1.065 -11.070 1.00 83.75 77 ILE A C 1
ATOM 614 O O . ILE A 1 77 ? -6.383 0.346 -11.699 1.00 83.75 77 ILE A O 1
ATOM 618 N N . ASP A 1 78 ? -4.714 1.879 -11.646 1.00 67.50 78 ASP A N 1
ATOM 619 C CA . ASP A 1 78 ? -4.571 2.083 -13.099 1.00 67.50 78 ASP A CA 1
ATOM 620 C C . ASP A 1 78 ? -3.578 1.110 -13.789 1.00 67.50 78 ASP A C 1
ATOM 622 O O . ASP A 1 78 ? -2.679 0.528 -13.126 1.00 67.50 78 ASP A O 1
#

Solvent-accessible surface area (backbone atoms only — not comparable to full-atom values): 5493 Å² total; per-residue (Å²): 111,69,87,74,64,79,76,90,55,91,73,48,52,73,48,78,55,86,90,50,72,50,76,49,69,84,78,59,94,92,57,81,87,58,62,60,60,52,50,54,48,50,50,52,51,28,52,78,68,79,42,75,75,55,39,90,75,59,80,87,85,87,88,79,90,64,94,58,88,81,84,72,80,81,80,87,71,98

pLDDT: mean 87.25, std 6.57, range [64.94, 93.75]

Organism: Paramuricea clavata (NCBI:txid317549)

Mean predicted aligned error: 4.71 Å

Secondary structure (DSSP, 8-state):
-GGG-----TTEEEEEETTEEEEEE-PPTTPPP-HHHHHHHHHHHHHHTT----TTT---------SS---PPPPP--